Protein AF-A0ABD0NLJ4-F1 (afdb_monomer_lite)

InterPro domains:
  IPR005522 Inositol polyphosphate kinase [PF03770] (39-62)
  IPR005522 Inositol polyphosphate kinase [PTHR12400] (2-62)
  IPR038286 Inositol polyphosphate kinase superfamily [G3DSA:3.30.470.160] (1-62)

Radius of gyration: 13.39 Å; chains: 1; bounding box: 32×33×25 Å

Organism: Cirrhinus mrigala (NCBI:txid683832)

Structure (mmCIF, N/CA/C/O backbone):
data_AF-A0ABD0NLJ4-F1
#
_entry.id   AF-A0ABD0NLJ4-F1
#
loop_
_atom_site.group_PDB
_atom_site.id
_atom_site.type_symbol
_atom_site.label_atom_id
_atom_site.label_alt_id
_atom_site.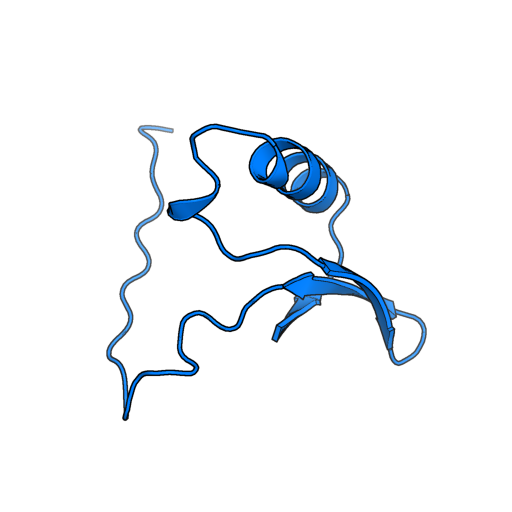label_comp_id
_atom_site.label_asym_id
_atom_site.label_entity_id
_atom_site.label_seq_id
_atom_site.pdbx_PDB_ins_code
_atom_site.Cartn_x
_atom_site.Cartn_y
_atom_site.Cartn_z
_atom_site.occupancy
_atom_site.B_iso_or_equiv
_atom_site.auth_seq_id
_atom_site.auth_comp_id
_atom_site.auth_asym_id
_atom_site.auth_atom_id
_atom_site.pdbx_PDB_model_num
ATOM 1 N N . LEU A 1 1 ? -4.092 -8.405 0.183 1.00 95.12 1 LEU A N 1
ATOM 2 C CA . LEU A 1 1 ? -3.813 -7.978 1.573 1.00 95.12 1 LEU A CA 1
ATOM 3 C C . LEU A 1 1 ? -4.973 -7.140 2.123 1.00 95.12 1 LEU A C 1
ATOM 5 O O . LEU A 1 1 ? -5.533 -6.342 1.377 1.00 95.12 1 LEU A O 1
ATOM 9 N N . LEU A 1 2 ? -5.333 -7.313 3.403 1.00 97.06 2 LEU A N 1
ATOM 10 C CA . LEU A 1 2 ? -6.319 -6.473 4.100 1.00 97.06 2 LEU A CA 1
ATOM 11 C C . LEU A 1 2 ? -5.604 -5.442 4.976 1.00 97.06 2 LEU A C 1
ATOM 13 O O . LEU A 1 2 ? -4.883 -5.807 5.905 1.00 97.06 2 LEU A O 1
ATOM 17 N N . LYS A 1 3 ? -5.826 -4.156 4.707 1.00 97.12 3 LYS A N 1
ATOM 18 C CA . LYS A 1 3 ? -5.347 -3.049 5.544 1.00 97.12 3 LYS A CA 1
ATOM 19 C C . LYS A 1 3 ? -6.530 -2.430 6.274 1.00 97.12 3 LYS A C 1
ATOM 21 O O . LYS A 1 3 ? -7.559 -2.197 5.652 1.00 97.12 3 LYS A O 1
ATOM 26 N N . LYS A 1 4 ? -6.408 -2.155 7.575 1.00 97.56 4 LYS A N 1
ATOM 27 C CA . LYS A 1 4 ? -7.491 -1.530 8.353 1.00 97.56 4 LYS A CA 1
ATOM 28 C C . LYS A 1 4 ? -7.990 -0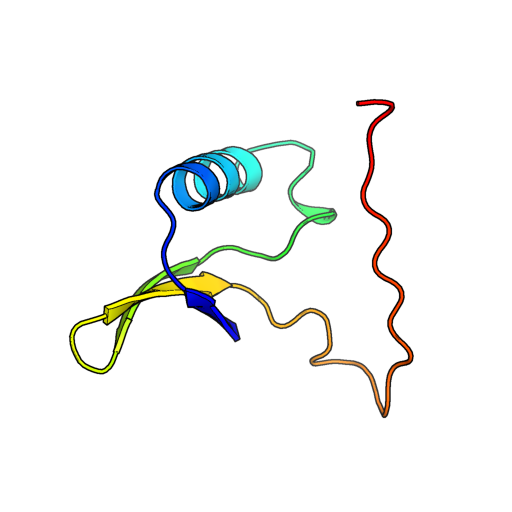.257 7.660 1.00 97.56 4 LYS A C 1
ATOM 30 O O . LYS A 1 4 ? -7.175 0.536 7.185 1.00 97.56 4 LYS A O 1
ATOM 35 N N . TYR A 1 5 ? -9.307 -0.079 7.589 1.00 98.00 5 TYR A N 1
ATOM 36 C CA . TYR A 1 5 ? -9.892 1.076 6.922 1.00 98.00 5 TYR A CA 1
ATOM 37 C C . TYR A 1 5 ? -9.455 2.399 7.565 1.00 98.00 5 TYR A C 1
ATOM 39 O O . TYR A 1 5 ? -9.420 2.555 8.787 1.00 98.00 5 TYR A O 1
ATOM 47 N N . CYS A 1 6 ? -9.142 3.355 6.697 1.00 97.38 6 CYS A N 1
ATOM 48 C CA . CYS A 1 6 ? -8.886 4.751 7.005 1.00 97.38 6 CYS A CA 1
ATOM 49 C C . CYS A 1 6 ? -9.427 5.569 5.831 1.00 97.38 6 CYS A C 1
ATOM 51 O O . CYS A 1 6 ? -9.034 5.330 4.687 1.00 97.38 6 CYS A O 1
ATOM 53 N N . GLU A 1 7 ? -10.318 6.519 6.106 1.00 97.75 7 GLU A N 1
ATOM 54 C CA . GLU A 1 7 ? -11.001 7.304 5.071 1.00 97.75 7 GLU A CA 1
ATOM 55 C C . GLU A 1 7 ? -10.016 8.095 4.197 1.00 97.75 7 GLU A C 1
ATOM 57 O O . GLU A 1 7 ? -10.086 8.036 2.973 1.00 97.75 7 GLU A O 1
ATOM 62 N N . CYS A 1 8 ? -9.044 8.773 4.816 1.00 97.38 8 CYS A N 1
ATOM 63 C CA . CYS A 1 8 ? -8.040 9.559 4.092 1.00 97.38 8 CYS A CA 1
ATOM 64 C C . CYS A 1 8 ? -7.217 8.684 3.133 1.00 97.38 8 CYS A C 1
ATOM 66 O O . CYS A 1 8 ? -7.019 9.030 1.970 1.00 97.38 8 CYS A O 1
ATOM 68 N N . GLU A 1 9 ? -6.783 7.505 3.588 1.00 97.38 9 GLU A N 1
ATOM 69 C CA . GLU A 1 9 ? -6.033 6.585 2.732 1.00 97.38 9 GLU A CA 1
ATOM 70 C C . GLU A 1 9 ? -6.891 6.018 1.604 1.00 97.38 9 GLU A C 1
ATOM 72 O O . GLU A 1 9 ? -6.411 5.900 0.479 1.00 97.38 9 GLU A O 1
ATOM 77 N N . GLN A 1 10 ? -8.154 5.689 1.885 1.00 98.00 10 GLN A N 1
ATOM 78 C CA . GLN A 1 10 ? -9.078 5.182 0.878 1.00 98.00 10 GLN A CA 1
ATOM 79 C C . GLN A 1 10 ? -9.261 6.189 -0.263 1.00 98.00 10 GLN A C 1
ATOM 81 O O . GLN A 1 10 ? -9.137 5.817 -1.432 1.00 98.00 10 GLN A O 1
ATOM 86 N N . GLN A 1 11 ? -9.480 7.463 0.062 1.00 98.19 11 GLN A N 1
ATOM 87 C CA . GLN A 1 11 ? -9.622 8.526 -0.933 1.00 98.19 11 GLN A 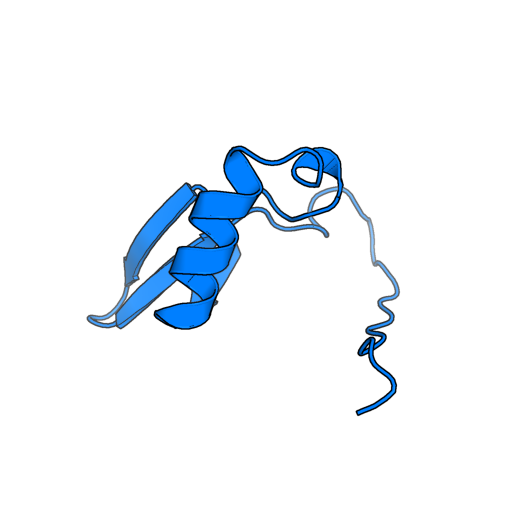CA 1
ATOM 88 C C . GLN A 1 11 ? -8.347 8.685 -1.773 1.00 98.19 11 GLN A C 1
ATOM 90 O O . GLN A 1 11 ? -8.428 8.768 -3.002 1.00 98.19 11 GLN A O 1
ATOM 95 N N . CYS A 1 12 ? -7.172 8.656 -1.135 1.00 97.88 12 CYS A N 1
ATOM 96 C CA . CYS A 1 12 ? -5.885 8.698 -1.830 1.00 97.88 12 CYS A CA 1
ATOM 97 C C . CYS A 1 12 ? -5.712 7.514 -2.793 1.00 97.88 12 CYS A C 1
ATOM 99 O O . CYS A 1 12 ? -5.357 7.718 -3.953 1.00 97.88 12 CYS A O 1
ATOM 101 N N . PHE A 1 13 ? -5.997 6.283 -2.355 1.00 97.88 13 PHE A N 1
ATOM 102 C CA . PHE A 1 13 ? -5.877 5.102 -3.212 1.00 97.88 13 PHE A CA 1
ATOM 103 C C . PHE A 1 13 ? -6.825 5.153 -4.411 1.00 97.88 13 PHE A C 1
ATOM 105 O O . PHE A 1 13 ? -6.398 4.853 -5.525 1.00 97.88 13 PHE A O 1
ATOM 112 N N . VAL A 1 14 ? -8.078 5.584 -4.219 1.00 97.88 14 VAL A N 1
ATOM 113 C CA . VAL A 1 14 ? -9.040 5.740 -5.324 1.00 97.88 14 VAL A CA 1
ATOM 114 C C . VAL A 1 14 ? -8.511 6.696 -6.391 1.00 97.88 14 VAL A C 1
ATOM 116 O O . VAL A 1 14 ? -8.581 6.378 -7.577 1.00 97.88 14 VAL A O 1
ATOM 119 N N . GLN A 1 15 ? -7.938 7.835 -5.993 1.00 98.12 15 GLN A N 1
ATOM 120 C CA . GLN A 1 15 ? -7.364 8.793 -6.941 1.00 98.12 15 GLN A CA 1
ATOM 121 C C . GLN A 1 15 ? -6.139 8.214 -7.661 1.00 98.12 15 GLN A C 1
ATOM 123 O O . GLN A 1 15 ? -6.048 8.293 -8.889 1.00 98.12 15 GLN A O 1
ATOM 128 N N . LEU A 1 16 ? -5.241 7.559 -6.917 1.00 98.25 16 LEU A N 1
ATOM 129 C CA . LEU A 1 16 ? -4.016 6.962 -7.455 1.00 98.25 16 LEU A CA 1
ATOM 130 C C . LEU A 1 16 ? -4.285 5.872 -8.503 1.00 98.25 16 LEU A C 1
ATOM 132 O O . LEU A 1 16 ? -3.496 5.726 -9.431 1.00 98.25 16 LEU A O 1
ATOM 136 N N . MET A 1 17 ? -5.409 5.149 -8.427 1.00 97.94 17 MET A N 1
ATOM 137 C CA . MET A 1 17 ? -5.780 4.146 -9.442 1.00 97.94 17 MET A CA 1
ATOM 138 C C . MET A 1 17 ? -6.080 4.740 -10.828 1.00 97.94 17 MET A C 1
ATOM 140 O O . MET A 1 17 ? -6.126 4.003 -11.820 1.00 97.94 17 MET A O 1
ATOM 144 N N . SER A 1 18 ? -6.268 6.058 -10.907 1.00 97.19 18 SER A N 1
ATOM 145 C CA . SER A 1 18 ? -6.452 6.815 -12.150 1.00 97.19 18 SER A CA 1
ATOM 146 C C . SER A 1 18 ? -5.288 7.759 -12.480 1.00 97.19 18 SER A C 1
ATOM 148 O O . SER A 1 18 ? -5.350 8.460 -13.488 1.00 97.19 18 SER A O 1
ATOM 150 N N . ASP A 1 19 ? -4.231 7.770 -11.664 1.00 97.88 19 ASP A N 1
ATOM 151 C CA . ASP A 1 19 ? -3.087 8.670 -11.814 1.00 97.88 19 ASP A CA 1
ATOM 152 C C . ASP A 1 19 ? -1.896 8.002 -12.530 1.00 97.88 19 ASP A C 1
ATOM 154 O O . ASP A 1 19 ? -1.759 6.777 -12.572 1.00 97.88 19 ASP A O 1
ATOM 158 N N . SER A 1 20 ? -0.983 8.822 -13.055 1.00 98.12 20 SER A N 1
ATOM 159 C CA . SER A 1 20 ? 0.322 8.394 -13.577 1.00 98.12 20 SER A CA 1
ATOM 160 C C . SER A 1 20 ? 1.169 7.576 -12.590 1.00 98.12 20 SER A C 1
ATOM 162 O O . SER A 1 20 ? 1.987 6.760 -13.016 1.00 98.12 20 SER A O 1
ATOM 164 N N . LEU A 1 21 ? 0.961 7.757 -11.282 1.00 97.69 21 LEU A N 1
ATOM 165 C CA . LEU A 1 21 ? 1.654 7.042 -10.213 1.00 97.69 21 LEU A CA 1
ATOM 166 C C . LEU A 1 21 ? 1.161 5.603 -10.012 1.00 97.69 21 LEU A C 1
ATOM 168 O O . LEU A 1 21 ? 1.813 4.848 -9.292 1.00 97.69 21 LEU A O 1
ATOM 172 N N . ARG A 1 22 ? 0.054 5.197 -10.651 1.00 98.00 22 ARG A N 1
ATOM 173 C CA . ARG A 1 22 ? -0.558 3.866 -10.497 1.00 98.00 22 ARG A CA 1
ATOM 174 C C . ARG A 1 22 ? 0.434 2.690 -10.555 1.00 98.00 22 ARG A C 1
ATOM 176 O O . ARG A 1 22 ? 0.296 1.805 -9.720 1.00 98.00 22 ARG A O 1
ATOM 183 N N . PRO A 1 23 ? 1.425 2.631 -11.471 1.00 98.00 23 PRO A N 1
ATOM 184 C CA . PRO A 1 23 ? 2.355 1.497 -11.535 1.00 98.00 23 PRO A CA 1
ATOM 185 C C . PRO A 1 23 ? 3.324 1.397 -10.345 1.00 98.00 23 PRO A C 1
ATOM 187 O O . PRO A 1 23 ? 4.007 0.388 -10.209 1.00 98.00 23 PRO A O 1
ATOM 190 N N . PHE A 1 24 ? 3.425 2.442 -9.519 1.00 97.56 24 PHE A N 1
ATOM 191 C CA . PHE A 1 24 ? 4.377 2.544 -8.408 1.00 97.56 24 PHE A CA 1
ATOM 192 C C . PHE A 1 24 ? 3.715 2.399 -7.031 1.00 97.56 24 PHE A C 1
ATOM 194 O O . PHE A 1 24 ? 4.379 2.572 -6.009 1.00 97.56 24 PHE A O 1
ATOM 201 N N . VAL A 1 25 ? 2.414 2.107 -6.987 1.00 97.38 25 VAL A N 1
ATOM 202 C CA . VAL A 1 25 ? 1.641 1.910 -5.755 1.00 97.38 25 VAL A CA 1
ATOM 203 C C . VAL A 1 25 ? 0.928 0.553 -5.793 1.00 97.38 25 VAL A C 1
ATOM 205 O O . VAL A 1 25 ? 0.680 0.040 -6.884 1.00 97.38 25 VAL A O 1
ATOM 208 N N . PRO A 1 26 ? 0.569 -0.041 -4.638 1.00 97.62 26 PRO A N 1
ATOM 209 C CA . PRO A 1 26 ? -0.243 -1.256 -4.617 1.00 97.62 26 PRO A CA 1
ATOM 210 C C . PRO A 1 26 ? -1.573 -1.051 -5.349 1.00 97.62 26 PRO A C 1
ATOM 212 O O . PRO A 1 26 ? -2.226 -0.018 -5.160 1.00 97.62 26 PRO A O 1
ATOM 215 N N . GLY A 1 27 ? -2.012 -2.040 -6.129 1.00 97.75 27 GLY A N 1
ATOM 216 C CA . GLY A 1 27 ? -3.354 -2.054 -6.695 1.00 97.75 27 GLY A CA 1
ATOM 217 C C . GLY A 1 27 ? -4.406 -2.016 -5.590 1.00 97.75 27 GLY A C 1
ATOM 218 O O . GLY A 1 27 ? -4.279 -2.696 -4.571 1.00 97.75 27 GLY A O 1
ATOM 219 N N . TYR A 1 28 ? -5.438 -1.195 -5.779 1.00 98.38 28 TYR A N 1
ATOM 220 C CA . TYR A 1 28 ? -6.529 -1.012 -4.827 1.00 98.38 28 TYR A CA 1
ATOM 221 C C . TYR A 1 28 ? -7.836 -1.587 -5.381 1.00 98.38 28 TYR A C 1
ATOM 223 O O . TYR A 1 28 ? -8.236 -1.265 -6.500 1.00 98.38 28 TYR A O 1
ATOM 231 N N . TYR A 1 29 ? -8.515 -2.408 -4.577 1.00 97.88 29 TYR A N 1
ATOM 232 C CA . TYR A 1 29 ? -9.697 -3.182 -4.979 1.00 97.88 29 TYR A CA 1
ATOM 233 C C . TYR A 1 29 ? -10.980 -2.788 -4.233 1.00 97.88 29 TYR A C 1
ATOM 235 O O . TYR A 1 29 ? -12.014 -3.427 -4.413 1.00 97.88 29 TYR A O 1
ATOM 243 N N . GLY A 1 30 ? -10.934 -1.735 -3.412 1.00 97.44 30 GLY A N 1
ATOM 244 C CA . GLY A 1 30 ? -12.088 -1.229 -2.668 1.00 97.44 30 GLY A CA 1
ATOM 245 C C . GLY A 1 30 ? -12.075 -1.589 -1.184 1.00 97.44 30 GLY A C 1
ATOM 246 O O . GLY A 1 30 ? -11.044 -1.950 -0.611 1.00 97.44 30 GLY A O 1
ATOM 247 N N . VAL A 1 31 ? -13.240 -1.445 -0.554 1.00 98.06 31 VAL A N 1
ATOM 248 C CA . VAL A 1 31 ? -13.457 -1.734 0.868 1.00 98.06 31 VAL A CA 1
ATOM 249 C C . VAL A 1 31 ? -14.202 -3.060 1.004 1.00 98.06 31 VAL A C 1
ATOM 251 O O . VAL A 1 31 ? -15.145 -3.324 0.260 1.00 98.06 31 VAL A O 1
ATOM 254 N N . THR A 1 32 ? -13.787 -3.887 1.958 1.00 97.62 32 THR A N 1
ATOM 255 C CA . THR A 1 32 ? -14.455 -5.135 2.340 1.00 97.62 32 THR A CA 1
ATOM 256 C C . THR A 1 32 ? -14.638 -5.187 3.850 1.00 97.62 32 THR A C 1
ATOM 258 O O . THR A 1 32 ? -13.851 -4.598 4.589 1.00 97.62 32 THR A O 1
ATOM 261 N N . GLN A 1 33 ? -15.646 -5.924 4.310 1.00 97.56 33 GLN A N 1
ATOM 262 C CA . GLN A 1 33 ? -15.938 -6.087 5.731 1.00 97.56 33 GLN A CA 1
ATOM 263 C C . GLN A 1 33 ? -15.463 -7.459 6.234 1.00 97.56 33 GLN A C 1
ATOM 265 O O . GLN A 1 33 ? -15.640 -8.467 5.546 1.00 97.56 33 GLN A O 1
ATOM 270 N N . HIS A 1 34 ? -14.868 -7.503 7.425 1.00 95.62 34 HIS A N 1
ATOM 271 C CA . HIS A 1 34 ? -14.473 -8.722 8.138 1.00 95.62 34 HIS A CA 1
ATOM 272 C C . HIS A 1 34 ? -14.658 -8.497 9.644 1.00 95.62 34 HIS A C 1
ATOM 274 O O . HIS A 1 34 ? -14.201 -7.482 10.158 1.00 95.62 34 HIS A O 1
ATOM 280 N N . ASP A 1 35 ? -15.337 -9.407 10.348 1.00 94.44 35 ASP A N 1
ATOM 281 C CA . ASP A 1 35 ? -15.637 -9.287 11.790 1.00 94.44 35 ASP A CA 1
ATOM 282 C C . ASP A 1 35 ? -16.193 -7.907 12.202 1.00 94.44 35 ASP A C 1
ATOM 284 O O . ASP A 1 35 ? -15.708 -7.276 13.139 1.00 94.44 35 ASP A O 1
ATOM 288 N N . GLU A 1 36 ? -17.188 -7.409 11.457 1.00 95.25 36 GLU A N 1
ATOM 289 C CA . GLU A 1 36 ? -17.818 -6.091 11.673 1.00 95.25 36 GLU A CA 1
ATOM 290 C C . GLU A 1 36 ? -16.866 -4.884 11.516 1.00 95.25 36 GLU A C 1
ATOM 292 O O . GLU A 1 36 ? -17.234 -3.755 11.841 1.00 95.25 36 GLU A O 1
ATOM 297 N N . GLN A 1 37 ? -15.662 -5.088 10.973 1.00 97.31 37 GLN A N 1
ATOM 298 C CA . GLN A 1 37 ? -14.681 -4.039 10.695 1.00 97.31 37 GLN A CA 1
ATOM 299 C C . GLN A 1 37 ? -14.438 -3.884 9.194 1.00 97.31 37 GLN A C 1
ATOM 301 O O . GLN A 1 37 ? -14.379 -4.863 8.450 1.00 97.31 37 GLN A O 1
ATOM 306 N N . ASP A 1 38 ? -14.250 -2.639 8.761 1.00 98.06 38 ASP A N 1
ATOM 307 C CA . ASP A 1 38 ? -13.930 -2.318 7.374 1.00 98.06 38 ASP A CA 1
ATOM 308 C C . ASP A 1 38 ? -12.419 -2.386 7.116 1.00 98.06 38 ASP A C 1
ATOM 310 O O . ASP A 1 38 ? -11.587 -1.946 7.923 1.00 98.06 38 ASP A O 1
ATOM 314 N N . TYR A 1 39 ? -12.064 -2.888 5.936 1.00 98.44 39 TYR A N 1
ATOM 315 C CA . TYR A 1 39 ? -10.695 -3.023 5.457 1.00 98.44 39 TYR A CA 1
ATOM 316 C C . TYR A 1 39 ? -10.574 -2.565 4.009 1.00 98.44 39 TYR A C 1
ATOM 318 O O . TYR A 1 39 ? -11.407 -2.870 3.162 1.00 98.44 39 TYR A O 1
ATOM 326 N N . ASN A 1 40 ? -9.473 -1.890 3.708 1.00 98.06 40 ASN A N 1
ATOM 327 C CA . ASN A 1 40 ? -9.015 -1.633 2.355 1.00 98.06 40 ASN A CA 1
ATOM 328 C C . ASN A 1 40 ? -8.379 -2.909 1.784 1.00 98.06 40 ASN A C 1
ATOM 330 O O . ASN A 1 40 ? -7.385 -3.407 2.325 1.00 98.06 40 ASN A O 1
ATOM 334 N N . LEU A 1 41 ? -8.938 -3.422 0.688 1.00 98.19 41 LEU A N 1
ATOM 335 C CA . LEU A 1 41 ? -8.385 -4.547 -0.059 1.00 98.19 41 LEU A CA 1
ATOM 336 C C . LEU A 1 41 ? -7.379 -4.028 -1.093 1.00 98.19 41 LEU A C 1
ATOM 338 O O . LEU A 1 41 ? -7.712 -3.192 -1.934 1.00 98.19 41 LEU A O 1
ATOM 342 N N . MET A 1 4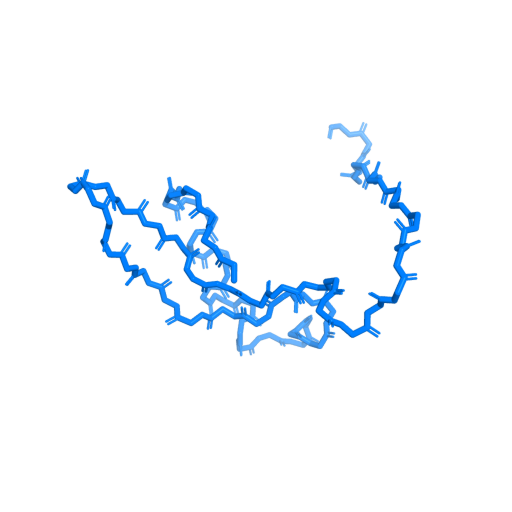2 ? -6.148 -4.530 -1.031 1.00 97.75 42 MET A N 1
ATOM 343 C CA . MET A 1 42 ? -5.051 -4.117 -1.912 1.00 97.75 42 MET A CA 1
ATOM 344 C C . MET A 1 42 ? -4.112 -5.278 -2.246 1.00 97.75 42 MET A C 1
ATOM 346 O O . MET A 1 42 ? -4.198 -6.341 -1.622 1.00 97.75 42 MET A O 1
ATOM 350 N N . ASP A 1 43 ? -3.226 -5.080 -3.220 1.00 98.06 43 ASP A N 1
ATOM 351 C CA . ASP A 1 43 ? -2.181 -6.048 -3.563 1.00 98.06 43 ASP A CA 1
ATOM 352 C C . ASP A 1 43 ? -1.303 -6.393 -2.358 1.00 98.06 43 ASP A C 1
ATOM 354 O O . ASP A 1 43 ? -1.068 -5.578 -1.462 1.00 98.06 43 ASP A O 1
ATOM 358 N N . ASP A 1 44 ? -0.808 -7.626 -2.347 1.00 96.88 44 ASP A N 1
ATOM 359 C CA . ASP A 1 44 ? 0.315 -8.005 -1.502 1.00 96.88 44 ASP A CA 1
ATOM 360 C C . ASP A 1 44 ? 1.606 -7.824 -2.306 1.00 96.88 44 ASP A C 1
ATOM 362 O O . ASP A 1 44 ? 1.895 -8.603 -3.212 1.00 96.88 44 ASP A O 1
ATOM 366 N N . LEU A 1 45 ? 2.374 -6.779 -1.984 1.00 96.75 45 LEU A N 1
ATOM 367 C CA . LEU A 1 45 ? 3.617 -6.448 -2.689 1.00 96.75 45 LEU A CA 1
ATOM 368 C C . LEU A 1 45 ? 4.708 -7.517 -2.538 1.00 96.75 45 LEU A C 1
ATOM 370 O O . LEU A 1 45 ? 5.717 -7.453 -3.237 1.00 96.75 45 LEU A O 1
ATOM 374 N N . LEU A 1 46 ? 4.541 -8.465 -1.615 1.00 96.62 46 LEU A N 1
ATOM 375 C CA . LEU A 1 46 ? 5.523 -9.504 -1.328 1.00 96.62 46 LEU A CA 1
ATOM 376 C C . LEU A 1 46 ? 5.157 -10.858 -1.948 1.00 96.62 46 LEU A C 1
ATOM 378 O O . LEU A 1 46 ? 5.948 -11.789 -1.829 1.00 96.62 46 LEU A O 1
ATOM 382 N N . ALA A 1 47 ? 4.000 -10.973 -2.612 1.00 95.12 47 ALA A N 1
ATOM 383 C CA . ALA A 1 47 ? 3.453 -12.249 -3.083 1.00 95.12 47 ALA A CA 1
ATOM 384 C C . ALA A 1 47 ? 4.396 -13.037 -4.012 1.00 95.12 47 ALA A C 1
ATOM 386 O O . ALA A 1 47 ? 4.376 -14.266 -3.998 1.00 95.12 47 ALA A O 1
ATOM 387 N N . ASP A 1 48 ? 5.237 -12.335 -4.776 1.00 95.75 48 ASP A N 1
ATOM 388 C CA . ASP A 1 48 ? 6.147 -12.930 -5.762 1.00 95.75 48 ASP A CA 1
ATOM 389 C C . ASP A 1 48 ? 7.593 -13.105 -5.252 1.00 95.75 48 ASP A C 1
ATOM 391 O O . ASP A 1 48 ? 8.481 -13.493 -6.015 1.00 95.75 48 ASP A O 1
ATOM 395 N N . PHE A 1 49 ? 7.865 -12.814 -3.974 1.00 96.12 49 PHE A N 1
ATOM 396 C CA . PHE A 1 49 ? 9.206 -12.901 -3.389 1.00 96.12 49 PHE A CA 1
ATOM 397 C C . PHE A 1 49 ? 9.350 -14.116 -2.464 1.00 96.12 49 PHE A C 1
ATOM 399 O O . PHE A 1 49 ? 8.490 -14.380 -1.628 1.00 96.12 49 PHE A O 1
ATOM 406 N N . ASP A 1 50 ? 10.491 -14.807 -2.539 1.00 96.25 50 ASP A N 1
ATOM 407 C CA . ASP A 1 50 ? 10.885 -15.803 -1.537 1.00 96.25 50 ASP A CA 1
ATOM 408 C C . ASP A 1 50 ? 11.736 -15.136 -0.448 1.00 96.25 50 ASP A C 1
ATOM 410 O O . ASP A 1 50 ? 12.802 -14.585 -0.728 1.00 96.25 50 ASP A O 1
ATOM 414 N N . SER A 1 51 ? 11.246 -15.176 0.794 1.00 95.19 51 SER A N 1
ATOM 415 C CA . SER A 1 51 ? 11.930 -14.666 1.991 1.00 95.19 51 SER A CA 1
ATOM 416 C C . SER A 1 51 ? 12.498 -13.233 1.842 1.00 95.19 51 SER A C 1
ATOM 418 O O . SER A 1 51 ? 13.701 -13.024 2.031 1.00 95.19 51 SER A O 1
ATOM 4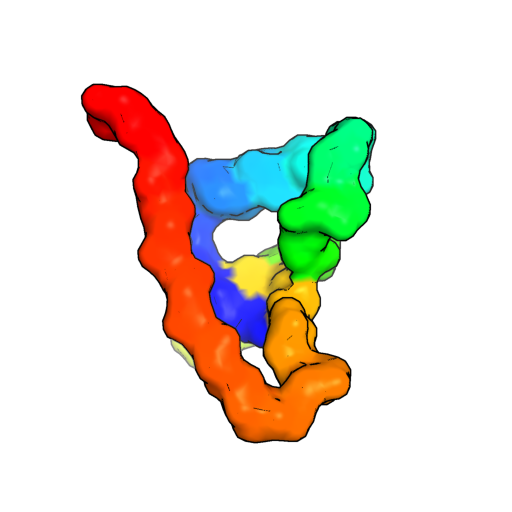20 N N . PRO A 1 52 ? 11.666 -12.223 1.502 1.00 96.31 52 PRO A N 1
ATOM 421 C CA . PRO A 1 52 ? 12.141 -10.872 1.211 1.00 96.31 52 PRO A CA 1
ATOM 422 C C . PRO A 1 52 ? 12.677 -10.141 2.450 1.00 96.31 52 PRO A C 1
ATOM 424 O O . PRO A 1 52 ? 12.082 -10.173 3.528 1.00 96.31 52 PRO A O 1
ATOM 427 N N . CYS A 1 53 ? 13.758 -9.382 2.268 1.00 97.12 53 CYS A N 1
ATOM 428 C CA . CYS A 1 53 ? 14.189 -8.359 3.222 1.00 97.12 53 CYS A CA 1
ATOM 429 C C . CYS A 1 53 ? 13.496 -7.028 2.898 1.00 97.12 53 CYS A C 1
ATO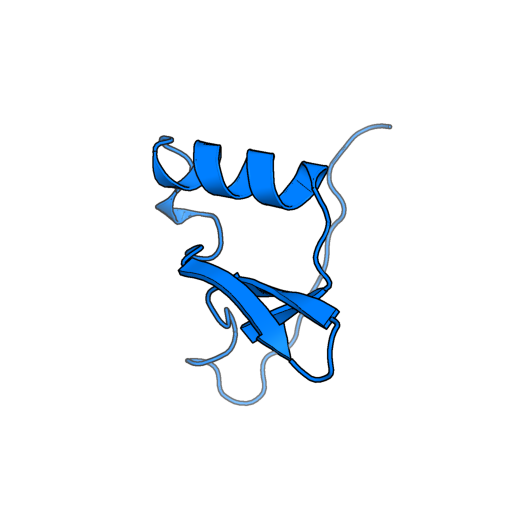M 431 O O . CYS A 1 53 ? 13.541 -6.573 1.756 1.00 97.12 53 CYS A O 1
ATOM 433 N N . ILE A 1 54 ? 12.891 -6.385 3.898 1.00 97.19 54 ILE A N 1
ATOM 434 C CA . ILE A 1 54 ? 12.053 -5.191 3.714 1.00 97.19 54 ILE A CA 1
ATOM 435 C C . ILE A 1 54 ? 12.718 -3.978 4.369 1.00 97.19 54 ILE A C 1
ATOM 437 O O . ILE A 1 54 ? 13.201 -4.057 5.498 1.00 97.19 54 ILE A O 1
ATOM 441 N N . MET A 1 55 ? 12.699 -2.844 3.671 1.00 97.44 55 MET A N 1
ATOM 442 C CA . MET A 1 55 ? 13.058 -1.533 4.207 1.00 97.44 55 MET A CA 1
ATOM 443 C C . MET A 1 55 ? 11.885 -0.577 3.994 1.00 97.44 55 MET A C 1
ATOM 445 O O . MET A 1 55 ? 11.396 -0.448 2.875 1.00 97.44 55 MET A O 1
ATOM 449 N N . ASP A 1 56 ? 11.461 0.098 5.059 1.00 97.31 56 ASP A N 1
ATOM 450 C CA . ASP A 1 56 ? 10.453 1.157 5.007 1.00 97.31 56 ASP A CA 1
ATOM 451 C C . ASP A 1 56 ? 11.141 2.509 5.232 1.00 97.31 56 ASP A C 1
ATOM 453 O O . ASP A 1 56 ? 11.761 2.744 6.273 1.00 97.31 56 ASP A O 1
ATOM 457 N N . CYS A 1 57 ? 11.063 3.379 4.225 1.00 96.38 57 CYS A N 1
ATOM 458 C CA . CYS A 1 57 ? 11.615 4.725 4.264 1.00 96.38 57 CYS A CA 1
ATOM 459 C C . CYS A 1 57 ? 10.477 5.743 4.220 1.00 96.38 57 CYS A C 1
ATOM 461 O O . CYS A 1 57 ? 9.909 6.019 3.161 1.00 96.38 57 CYS A O 1
ATOM 463 N N . LYS A 1 58 ? 10.189 6.368 5.364 1.00 96.62 58 LYS A N 1
ATOM 464 C CA . LYS A 1 58 ? 9.258 7.494 5.420 1.00 96.62 58 LYS A CA 1
ATOM 465 C C . LYS A 1 58 ? 9.842 8.700 4.679 1.00 96.62 58 LYS A C 1
ATOM 467 O O . LYS A 1 58 ? 10.913 9.193 5.026 1.00 96.62 58 LYS A O 1
ATOM 472 N N . MET A 1 59 ? 9.112 9.190 3.682 1.00 96.25 59 MET A N 1
ATOM 473 C CA . MET A 1 59 ? 9.541 10.298 2.828 1.00 96.25 59 MET A CA 1
ATOM 474 C C . MET A 1 59 ? 8.964 11.634 3.305 1.00 96.25 59 MET A C 1
ATOM 476 O O . MET A 1 59 ? 7.787 11.718 3.649 1.00 96.25 59 MET A O 1
ATOM 480 N N . GLY A 1 60 ? 9.785 12.686 3.272 1.00 95.81 60 GLY A N 1
ATOM 481 C CA . GLY A 1 60 ? 9.398 14.051 3.638 1.00 95.81 60 GLY A CA 1
ATOM 482 C C . GLY A 1 60 ? 10.484 14.758 4.447 1.00 95.81 60 GLY A C 1
ATOM 483 O O . GLY A 1 60 ? 11.241 14.127 5.176 1.00 95.81 60 GLY A O 1
ATOM 484 N N . SER A 1 61 ? 10.579 16.083 4.318 1.00 95.75 61 SER A N 1
ATOM 485 C CA . SER A 1 61 ? 11.437 16.906 5.188 1.00 95.75 61 SER A CA 1
ATOM 486 C C . SER A 1 61 ? 10.753 17.297 6.504 1.00 95.75 61 SER A C 1
ATOM 488 O O . SER A 1 61 ? 11.372 17.950 7.346 1.00 95.75 61 SER A O 1
ATOM 490 N N . ARG A 1 62 ? 9.469 16.954 6.651 1.00 90.31 62 ARG A N 1
ATOM 491 C CA . ARG A 1 62 ? 8.584 17.288 7.767 1.00 90.31 62 ARG A CA 1
ATOM 492 C C . ARG A 1 62 ? 7.669 16.107 8.051 1.00 90.31 62 ARG A C 1
ATOM 494 O O . ARG A 1 62 ? 7.248 15.466 7.062 1.00 90.31 62 ARG A O 1
#

Foldseek 3Di:
DWAFDDPVVQVVLVVCCVDPCVVVDWHWDHWDDDPNGITTDTDDPCPPDDPDDDDDDDDDPD

pLDDT: mean 97.09, std 1.29, range [90.31, 98.44]

Secondary structure (DSSP, 8-state):
-EEE--HHHHHHHHHHTTSTTGGGS--EEEEEEETTEEEEEE--TTTT-SS-----------

Sequence (62 aa):
LLKKYCECEQQCFVQLMSDSLRPFVPGYYGVTQHDEQDYNLMDDLLADFDSPCIMDCKMGSR